Protein AF-A0A1Q3YV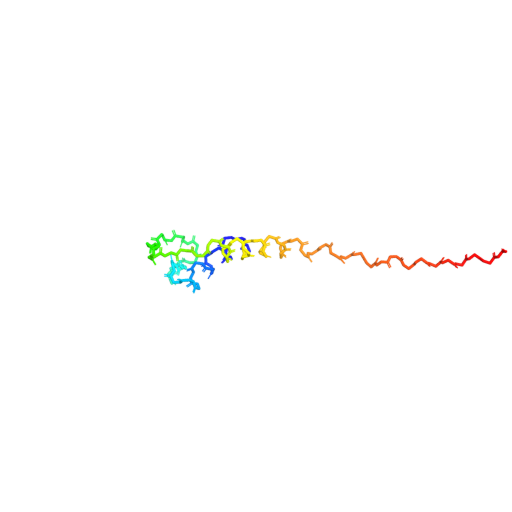S5-F1 (afdb_monomer_lite)

Sequence (69 aa):
MVVDALVGELDRQGQGGRPPDDPHRLTAYPIKGTIDVVALAEAVESALRGDTSEDDGKEPAELNAANDG

Radius of gyration: 21.1 Å; chains: 1; bounding box: 62×27×44 Å

Secondary structure (DSSP, 8-state):
-HHHHHHHHHHHTTS----TT-TT----PPP-S---HHHHHHHHHHHHHHHHTT---------------

Structure (mmCIF, N/CA/C/O backbone):
data_AF-A0A1Q3YVS5-F1
#
_entry.id   AF-A0A1Q3YVS5-F1
#
loop_
_atom_site.group_PDB
_atom_site.id
_atom_site.type_symbol
_atom_site.label_atom_id
_atom_site.label_alt_id
_atom_site.label_comp_id
_atom_site.label_asym_id
_atom_site.label_entity_id
_atom_site.label_seq_id
_atom_site.pdbx_PDB_ins_code
_atom_site.Cartn_x
_atom_site.Cartn_y
_atom_site.Cartn_z
_atom_site.occupancy
_atom_site.B_iso_or_equiv
_atom_site.auth_seq_id
_atom_site.auth_comp_id
_atom_site.auth_asym_id
_atom_site.auth_atom_id
_atom_site.pdbx_PDB_model_num
ATOM 1 N N . MET A 1 1 ? 6.086 -8.705 -6.842 1.00 80.69 1 MET A N 1
ATOM 2 C CA . MET A 1 1 ? 4.863 -8.405 -7.624 1.00 80.69 1 MET A CA 1
ATOM 3 C C . MET A 1 1 ? 4.211 -7.129 -7.109 1.00 80.69 1 MET A C 1
ATOM 5 O O . MET A 1 1 ? 4.191 -6.915 -5.905 1.00 80.69 1 MET A O 1
ATOM 9 N N . VAL A 1 2 ? 3.641 -6.314 -8.002 1.00 83.75 2 VAL A N 1
ATOM 10 C CA . VAL A 1 2 ? 2.973 -5.033 -7.677 1.00 83.75 2 VAL A CA 1
ATOM 11 C C . VAL A 1 2 ? 1.846 -5.177 -6.650 1.00 83.75 2 VAL A C 1
ATOM 13 O O . VAL A 1 2 ? 1.705 -4.339 -5.763 1.00 83.75 2 VAL A O 1
ATOM 16 N N . VAL A 1 3 ? 1.070 -6.261 -6.736 1.00 83.25 3 VAL A N 1
ATOM 17 C CA . VAL A 1 3 ? -0.034 -6.542 -5.802 1.00 83.25 3 VAL A CA 1
ATOM 18 C C . VAL A 1 3 ? 0.469 -6.669 -4.361 1.00 83.25 3 VAL A C 1
ATOM 20 O O . VAL A 1 3 ? -0.191 -6.204 -3.440 1.00 83.25 3 VAL A O 1
ATOM 23 N N . ASP A 1 4 ? 1.661 -7.225 -4.158 1.00 83.12 4 ASP A N 1
ATOM 24 C CA . ASP A 1 4 ? 2.226 -7.431 -2.822 1.00 83.12 4 ASP A CA 1
ATOM 25 C C . ASP A 1 4 ? 2.676 -6.115 -2.193 1.00 83.12 4 ASP A C 1
ATOM 27 O O . ASP A 1 4 ? 2.457 -5.899 -1.004 1.00 83.12 4 ASP A O 1
ATOM 31 N N . ALA A 1 5 ? 3.242 -5.215 -3.000 1.00 84.56 5 ALA A N 1
ATOM 32 C CA . ALA A 1 5 ? 3.598 -3.871 -2.560 1.00 84.56 5 ALA A CA 1
ATOM 33 C C . ALA A 1 5 ? 2.355 -3.041 -2.224 1.00 84.56 5 ALA A C 1
ATOM 35 O O . ALA A 1 5 ? 2.319 -2.384 -1.187 1.00 84.56 5 ALA A O 1
ATOM 36 N N . LEU A 1 6 ? 1.308 -3.139 -3.051 1.00 85.69 6 LEU A N 1
ATOM 37 C CA . LEU A 1 6 ? 0.024 -2.493 -2.788 1.00 85.69 6 LEU A CA 1
ATOM 38 C C . LEU A 1 6 ? -0.582 -2.970 -1.461 1.00 85.69 6 LEU A C 1
ATOM 40 O O . LEU A 1 6 ? -0.987 -2.158 -0.633 1.00 85.69 6 LEU A O 1
ATOM 44 N N . VAL A 1 7 ? -0.642 -4.286 -1.245 1.00 84.38 7 VAL A N 1
ATOM 45 C CA . VAL A 1 7 ? -1.225 -4.856 -0.023 1.00 84.38 7 VAL A CA 1
ATOM 46 C C . VAL A 1 7 ? -0.368 -4.552 1.207 1.00 84.38 7 VAL A C 1
ATOM 48 O O . VAL A 1 7 ? -0.924 -4.231 2.253 1.00 84.38 7 VAL A O 1
ATOM 51 N N . GLY A 1 8 ? 0.961 -4.607 1.089 1.00 85.69 8 GLY A N 1
ATOM 52 C CA . GLY A 1 8 ? 1.875 -4.275 2.184 1.00 85.69 8 GLY A CA 1
ATOM 53 C C . GLY A 1 8 ? 1.784 -2.810 2.616 1.00 85.69 8 GLY A C 1
ATOM 54 O O . GLY A 1 8 ? 1.817 -2.514 3.808 1.00 85.69 8 GLY A O 1
ATOM 55 N N . GLU A 1 9 ? 1.604 -1.891 1.668 1.00 88.62 9 GLU A N 1
ATOM 56 C CA . GLU A 1 9 ? 1.466 -0.468 1.975 1.00 88.62 9 GLU A CA 1
ATOM 57 C C . GLU A 1 9 ? 0.104 -0.139 2.607 1.00 88.62 9 GLU A C 1
ATOM 59 O O . GLU A 1 9 ? 0.034 0.637 3.559 1.00 88.62 9 GLU A O 1
ATOM 64 N N . LEU A 1 10 ? -0.974 -0.795 2.168 1.00 85.38 10 LEU A N 1
ATOM 65 C CA . LEU A 1 10 ? -2.282 -0.682 2.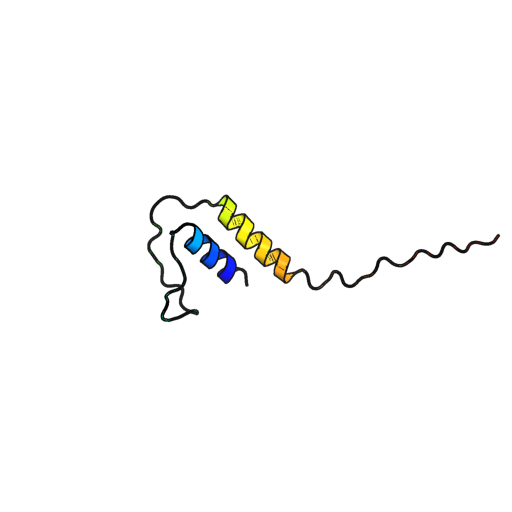825 1.00 85.38 10 LEU A CA 1
ATOM 66 C C . LEU A 1 10 ? -2.254 -1.207 4.271 1.00 85.38 10 LEU A C 1
ATOM 68 O O . LEU A 1 10 ? -2.863 -0.592 5.149 1.00 85.38 10 LEU A O 1
ATOM 72 N N . ASP A 1 11 ? -1.527 -2.298 4.531 1.00 84.69 11 ASP A N 1
ATOM 73 C CA . ASP A 1 11 ? -1.325 -2.851 5.879 1.00 84.69 11 ASP A CA 1
ATOM 74 C C . ASP A 1 11 ? -0.528 -1.907 6.780 1.00 84.69 11 ASP A C 1
ATOM 76 O O . ASP A 1 11 ? -0.951 -1.600 7.897 1.00 84.69 11 ASP A O 1
ATOM 80 N N . ARG A 1 12 ? 0.552 -1.315 6.256 1.00 84.81 12 ARG A N 1
ATOM 81 C CA . ARG A 1 12 ? 1.355 -0.309 6.969 1.00 84.81 12 ARG A CA 1
ATOM 82 C C . ARG A 1 12 ? 0.534 0.911 7.396 1.00 84.81 12 ARG A C 1
ATOM 84 O O . ARG A 1 12 ? 0.795 1.486 8.452 1.00 84.81 12 ARG A O 1
ATOM 91 N N . GLN A 1 13 ? -0.461 1.299 6.599 1.00 86.00 13 GLN A N 1
ATOM 92 C CA . GLN A 1 13 ? -1.367 2.410 6.907 1.00 86.00 13 GLN A CA 1
ATOM 93 C C . GLN A 1 13 ? -2.550 2.008 7.812 1.00 86.00 13 GLN A C 1
ATOM 95 O O . GLN A 1 13 ? -3.387 2.851 8.149 1.00 86.00 13 GLN A O 1
ATOM 100 N N . GLY A 1 14 ? -2.657 0.732 8.203 1.00 81.31 14 GLY A N 1
ATOM 101 C CA . GLY A 1 14 ? -3.787 0.206 8.974 1.00 81.31 14 GLY A CA 1
ATOM 102 C C . GLY A 1 14 ? -5.107 0.190 8.192 1.00 81.31 14 GLY A C 1
ATOM 103 O O . GLY A 1 14 ? -6.178 0.225 8.798 1.00 81.31 14 GLY A O 1
ATOM 104 N N . GLN A 1 15 ? -5.038 0.174 6.855 1.00 79.38 15 GLN A N 1
ATOM 105 C CA . GLN A 1 15 ? -6.178 0.286 5.933 1.00 79.38 15 GLN A CA 1
ATOM 106 C C . GLN A 1 15 ? -6.614 -1.054 5.321 1.00 79.38 15 GLN A C 1
ATOM 108 O O . GLN A 1 15 ? -7.470 -1.083 4.438 1.00 79.38 15 GLN A O 1
ATOM 113 N N . GLY A 1 16 ? -6.048 -2.169 5.775 1.00 76.00 16 GLY A N 1
ATOM 114 C CA . GLY A 1 16 ? -6.337 -3.512 5.275 1.00 76.00 16 GLY A CA 1
ATOM 115 C C . GLY A 1 16 ? -5.103 -4.397 5.366 1.00 76.00 16 GLY A C 1
ATOM 116 O O . GLY A 1 16 ? -4.194 -4.054 6.095 1.00 76.00 16 GLY A O 1
ATOM 117 N N . GLY A 1 17 ? -5.064 -5.528 4.666 1.00 73.81 17 GLY A N 1
ATOM 118 C CA . GLY A 1 17 ? -3.906 -6.426 4.685 1.00 73.81 17 GLY A CA 1
ATOM 119 C C . GLY A 1 17 ? -4.221 -7.794 4.084 1.00 73.81 17 GLY A C 1
ATOM 120 O O . GLY A 1 17 ? -5.319 -8.012 3.559 1.00 73.81 17 GLY A O 1
ATOM 121 N N . ARG A 1 18 ? -3.264 -8.729 4.149 1.00 71.94 18 ARG A N 1
ATOM 122 C CA . ARG A 1 18 ? -3.529 -10.130 3.786 1.00 71.94 18 ARG A CA 1
ATOM 123 C C . ARG A 1 18 ? -4.276 -10.831 4.923 1.00 71.94 18 ARG A C 1
ATOM 125 O O . ARG A 1 18 ? -3.858 -10.712 6.074 1.00 71.94 18 ARG A O 1
ATOM 132 N N . PRO A 1 19 ? -5.333 -11.600 4.626 1.00 66.25 19 PRO A N 1
ATOM 133 C CA . PRO A 1 19 ? -5.929 -12.485 5.612 1.00 66.25 19 PRO A CA 1
ATOM 134 C C . PRO A 1 19 ? -4.880 -13.483 6.111 1.00 66.25 19 PRO A C 1
ATOM 136 O O . PRO A 1 19 ? -4.143 -14.036 5.290 1.00 66.25 19 PRO A O 1
ATOM 139 N N . PRO A 1 20 ? -4.829 -13.760 7.423 1.00 67.38 20 PRO A N 1
ATOM 140 C CA . PRO A 1 20 ? -3.875 -14.716 7.985 1.00 67.38 20 PRO A CA 1
ATOM 141 C C . PRO A 1 20 ? -4.068 -16.140 7.440 1.00 67.38 20 PRO A C 1
ATOM 143 O O . PRO A 1 20 ? -3.133 -16.936 7.456 1.00 67.38 20 PRO A O 1
ATOM 146 N N . ASP A 1 21 ? -5.262 -16.437 6.923 1.00 74.38 21 ASP A N 1
ATOM 147 C CA . ASP A 1 21 ? -5.686 -17.792 6.571 1.00 74.38 21 ASP A CA 1
ATOM 148 C C . ASP A 1 21 ? -5.511 -18.115 5.076 1.00 74.38 21 ASP A C 1
ATOM 150 O O . ASP A 1 21 ? -5.552 -19.282 4.692 1.00 74.38 21 ASP A O 1
ATOM 154 N N . ASP A 1 22 ? -5.339 -17.100 4.219 1.00 65.88 22 ASP A N 1
ATOM 155 C CA . ASP A 1 22 ? -5.196 -17.288 2.771 1.00 65.88 22 ASP A CA 1
ATOM 156 C C . ASP A 1 22 ? -4.394 -16.139 2.122 1.00 65.88 22 ASP A C 1
ATOM 158 O O . ASP A 1 22 ? -4.929 -15.044 1.909 1.00 65.88 22 ASP A O 1
ATOM 162 N N . PRO A 1 23 ? -3.117 -16.373 1.760 1.00 65.25 23 PRO A N 1
ATOM 163 C CA . PRO A 1 23 ? -2.255 -15.355 1.167 1.00 65.25 23 PRO A CA 1
ATOM 164 C C . PRO A 1 23 ? -2.623 -15.002 -0.283 1.00 65.25 23 PRO A C 1
ATOM 166 O O . PRO A 1 23 ? -2.141 -13.989 -0.793 1.00 65.25 23 PRO A O 1
ATOM 169 N N . HIS A 1 24 ? -3.462 -15.802 -0.951 1.00 64.44 24 HIS A N 1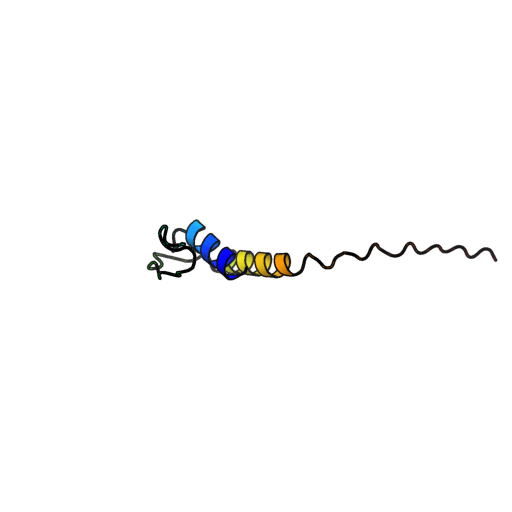
ATOM 170 C CA . HIS A 1 24 ? -3.916 -15.566 -2.325 1.00 64.44 24 HIS A CA 1
ATOM 171 C C . HIS A 1 24 ? -5.264 -14.847 -2.392 1.00 64.44 24 HIS A C 1
ATOM 173 O O . HIS A 1 24 ? -5.719 -14.470 -3.475 1.00 64.44 24 HIS A O 1
ATOM 179 N N . ARG A 1 25 ? -5.910 -14.633 -1.245 1.00 61.72 25 ARG A N 1
ATOM 180 C CA . ARG A 1 25 ? -7.239 -14.045 -1.175 1.00 61.72 25 ARG A CA 1
ATOM 181 C C . ARG A 1 25 ? -7.159 -12.601 -0.704 1.00 61.72 25 ARG A C 1
ATOM 183 O O . ARG A 1 25 ? -6.877 -12.309 0.452 1.00 61.72 25 ARG A O 1
ATOM 190 N N . LEU A 1 26 ? -7.475 -11.680 -1.608 1.00 55.75 26 LEU A N 1
ATOM 191 C CA . LEU A 1 26 ? -7.758 -10.288 -1.266 1.00 55.75 26 LEU A CA 1
ATOM 192 C C . LEU A 1 26 ? -9.139 -10.224 -0.612 1.00 55.75 26 LEU A C 1
ATOM 194 O O . LEU A 1 26 ? -10.152 -9.995 -1.273 1.00 55.75 26 LEU A O 1
ATOM 198 N N . THR A 1 27 ? -9.210 -10.482 0.689 1.00 55.12 27 THR A N 1
ATOM 199 C CA . THR A 1 27 ? -10.435 -10.184 1.431 1.00 55.12 27 THR A CA 1
ATOM 200 C C . THR A 1 27 ? -10.478 -8.675 1.625 1.00 55.12 27 THR A C 1
ATOM 202 O O . THR A 1 27 ? -9.550 -8.098 2.185 1.00 55.12 27 THR A O 1
ATOM 205 N N . ALA A 1 28 ? -11.519 -8.020 1.111 1.00 57.38 28 ALA A N 1
ATOM 206 C CA . ALA A 1 28 ? -11.696 -6.582 1.261 1.00 57.38 28 ALA A CA 1
ATOM 207 C C . ALA A 1 28 ? -11.882 -6.246 2.748 1.00 57.38 28 ALA A C 1
ATOM 209 O O . ALA A 1 28 ? -12.985 -6.342 3.288 1.00 57.38 28 ALA A O 1
ATOM 210 N N . TYR A 1 29 ? -10.798 -5.879 3.425 1.00 62.50 29 TYR A N 1
ATOM 211 C CA . TYR A 1 29 ? -10.899 -5.216 4.712 1.00 62.50 29 TYR A CA 1
ATOM 212 C C . TYR A 1 29 ? -11.489 -3.826 4.464 1.00 62.50 29 TYR A C 1
ATOM 214 O O . TYR A 1 29 ? -11.061 -3.141 3.532 1.00 62.50 29 TYR A O 1
ATOM 222 N N . PRO A 1 30 ? -12.498 -3.400 5.236 1.00 65.00 30 PRO A N 1
ATOM 223 C CA . PRO A 1 30 ? -13.007 -2.049 5.108 1.00 65.00 30 PRO A CA 1
ATOM 224 C C . PRO A 1 30 ? -11.868 -1.068 5.402 1.00 65.00 30 PRO A C 1
ATOM 226 O O . PRO A 1 30 ? -11.331 -1.065 6.509 1.00 65.00 30 PRO A O 1
ATOM 229 N N . ILE A 1 31 ? -11.529 -0.244 4.409 1.00 67.50 31 ILE A N 1
ATOM 230 C CA . ILE A 1 31 ? -10.643 0.912 4.572 1.00 67.50 31 ILE A CA 1
ATOM 231 C C . ILE A 1 31 ? -11.275 1.809 5.643 1.00 67.50 31 ILE A C 1
ATOM 233 O O . ILE A 1 31 ? -12.454 2.167 5.550 1.00 67.50 31 ILE A O 1
ATOM 237 N N . LYS A 1 32 ? -10.516 2.145 6.686 1.00 68.69 32 LYS A N 1
ATOM 238 C CA . LYS A 1 32 ? -10.973 2.975 7.804 1.00 68.69 32 LYS A CA 1
ATOM 239 C C . LYS A 1 32 ? -10.139 4.248 7.878 1.00 68.69 32 LYS A C 1
ATOM 241 O O . LYS A 1 32 ? -9.031 4.242 8.401 1.00 68.69 32 LYS A O 1
ATOM 246 N N . GLY A 1 33 ? -10.730 5.366 7.468 1.00 73.75 33 GLY A N 1
ATOM 247 C CA . GLY A 1 33 ? -10.076 6.675 7.510 1.00 73.75 33 GLY A CA 1
ATOM 248 C C . GLY A 1 33 ? -9.464 7.053 6.164 1.00 73.75 33 GLY A C 1
ATOM 249 O O . GLY A 1 33 ? -10.024 6.733 5.118 1.00 73.75 33 GLY A O 1
ATOM 250 N N . THR A 1 34 ? -8.364 7.800 6.192 1.00 81.00 34 THR A N 1
ATOM 251 C CA . THR A 1 34 ? -7.688 8.329 4.999 1.00 81.00 34 THR A CA 1
ATOM 252 C C . THR A 1 34 ? -6.522 7.452 4.574 1.00 81.00 34 THR A C 1
ATOM 254 O O . THR A 1 34 ? -5.709 7.058 5.405 1.00 81.00 34 THR A O 1
ATOM 257 N N . ILE A 1 35 ? -6.425 7.213 3.266 1.00 84.56 35 ILE A N 1
ATOM 258 C CA . ILE A 1 35 ? -5.270 6.584 2.623 1.00 84.56 35 ILE A CA 1
ATOM 259 C C . ILE A 1 35 ? -4.301 7.679 2.181 1.00 84.56 35 ILE A C 1
ATOM 261 O O . ILE A 1 35 ? -4.711 8.652 1.542 1.00 84.56 35 ILE A O 1
ATOM 265 N N . ASP A 1 36 ? -3.019 7.486 2.467 1.00 89.75 36 ASP A N 1
ATOM 266 C CA . ASP A 1 36 ? -1.943 8.221 1.818 1.00 89.75 36 ASP A CA 1
ATOM 267 C C . ASP A 1 36 ? -1.696 7.622 0.429 1.00 89.75 36 ASP A C 1
ATOM 269 O O . ASP A 1 36 ? -1.028 6.598 0.256 1.00 89.75 36 ASP A O 1
ATOM 273 N N . VAL A 1 37 ? -2.304 8.256 -0.572 1.00 88.38 37 VAL A N 1
ATOM 274 C CA . VAL A 1 37 ? -2.221 7.839 -1.975 1.00 88.38 37 VAL A CA 1
ATOM 275 C C . VAL A 1 37 ? -0.839 8.066 -2.585 1.00 88.38 37 VAL A C 1
ATOM 277 O O . VAL A 1 37 ? -0.513 7.404 -3.568 1.00 88.38 37 VAL A O 1
ATOM 280 N N . VAL A 1 38 ? -0.027 8.968 -2.021 1.00 92.19 38 VAL A N 1
ATOM 281 C CA . VAL A 1 38 ? 1.335 9.222 -2.507 1.00 92.19 38 VAL A CA 1
ATOM 282 C C . VAL A 1 38 ? 2.230 8.065 -2.092 1.00 92.19 38 VAL A C 1
ATOM 284 O O . VAL A 1 38 ? 2.837 7.436 -2.955 1.00 92.19 38 VAL A O 1
ATOM 287 N N . ALA A 1 39 ? 2.208 7.703 -0.808 1.00 87.88 39 ALA A N 1
ATOM 288 C CA . ALA A 1 39 ? 2.948 6.546 -0.310 1.00 87.88 39 ALA A CA 1
ATOM 289 C C . ALA A 1 39 ? 2.540 5.246 -1.035 1.00 87.88 39 ALA A C 1
ATOM 291 O O . ALA A 1 39 ? 3.383 4.411 -1.362 1.00 87.88 39 ALA A O 1
ATOM 292 N N . LEU A 1 40 ? 1.249 5.103 -1.363 1.00 88.25 40 LEU A N 1
ATOM 293 C CA . LEU A 1 40 ? 0.743 3.976 -2.149 1.00 88.25 40 LEU A CA 1
ATOM 294 C C . LEU A 1 40 ? 1.327 3.930 -3.568 1.00 88.25 40 LEU A C 1
ATOM 296 O O . LEU A 1 40 ? 1.730 2.865 -4.039 1.00 88.25 40 LEU A O 1
ATOM 300 N N . ALA A 1 41 ? 1.372 5.075 -4.251 1.00 88.81 41 ALA A N 1
ATOM 301 C CA . ALA A 1 41 ? 1.930 5.176 -5.594 1.00 88.81 41 ALA A CA 1
ATOM 302 C C . ALA A 1 41 ? 3.441 4.889 -5.605 1.00 88.81 41 ALA A C 1
ATOM 304 O O . ALA A 1 41 ? 3.908 4.148 -6.468 1.00 88.81 41 ALA A O 1
ATOM 305 N N . GLU A 1 42 ? 4.186 5.391 -4.618 1.00 90.75 42 GLU A N 1
ATOM 306 C CA . GLU A 1 42 ? 5.629 5.152 -4.473 1.00 90.75 42 GLU A CA 1
ATOM 307 C C . GLU A 1 42 ? 5.956 3.669 -4.249 1.00 90.75 42 GLU A C 1
ATOM 309 O O . GLU A 1 42 ? 6.903 3.136 -4.842 1.00 90.75 42 GLU A O 1
ATOM 314 N N . ALA A 1 43 ? 5.159 2.975 -3.429 1.00 87.81 43 ALA A N 1
ATOM 315 C CA . ALA A 1 43 ? 5.312 1.542 -3.193 1.00 87.81 43 ALA A CA 1
ATOM 316 C C . ALA A 1 43 ? 5.081 0.728 -4.479 1.00 87.81 43 ALA A C 1
ATOM 318 O O . ALA A 1 43 ? 5.847 -0.189 -4.792 1.00 87.81 43 ALA A O 1
ATOM 319 N N . VAL A 1 44 ? 4.058 1.089 -5.260 1.00 88.81 44 VAL A N 1
ATOM 320 C CA . VAL A 1 44 ? 3.755 0.463 -6.556 1.00 88.81 44 VAL A CA 1
ATOM 321 C C . VAL A 1 44 ? 4.853 0.740 -7.585 1.00 88.81 44 VAL A C 1
ATOM 323 O O . VAL A 1 44 ? 5.296 -0.188 -8.263 1.00 88.81 44 VAL A O 1
ATOM 326 N N . GLU A 1 45 ? 5.328 1.981 -7.690 1.00 89.25 45 GLU A N 1
ATOM 327 C CA . GLU A 1 45 ? 6.399 2.359 -8.619 1.00 89.25 45 GLU A CA 1
ATOM 328 C C . GLU A 1 45 ? 7.706 1.629 -8.290 1.00 89.25 45 GLU A C 1
ATOM 330 O O . GLU A 1 45 ? 8.362 1.087 -9.181 1.00 89.25 45 GLU A O 1
ATOM 335 N N . SER A 1 46 ? 8.057 1.540 -7.005 1.00 86.56 46 SER A N 1
ATOM 336 C CA . SER A 1 46 ? 9.240 0.805 -6.549 1.00 86.56 46 SER A CA 1
ATOM 337 C C . SER A 1 46 ? 9.152 -0.683 -6.888 1.00 86.56 46 SER A C 1
ATOM 339 O O . SER A 1 46 ? 10.143 -1.278 -7.310 1.00 86.56 46 SER A O 1
ATOM 341 N N . ALA A 1 47 ? 7.966 -1.285 -6.767 1.00 86.81 47 ALA A N 1
ATOM 342 C CA . ALA A 1 47 ? 7.741 -2.680 -7.134 1.00 86.81 47 ALA A CA 1
ATOM 343 C C . ALA A 1 47 ? 7.822 -2.926 -8.647 1.00 86.81 47 ALA A C 1
ATOM 345 O O . ALA A 1 47 ? 8.318 -3.972 -9.057 1.00 86.81 47 ALA A O 1
ATOM 346 N N . LEU A 1 48 ? 7.362 -1.975 -9.468 1.00 86.75 48 LEU A N 1
ATOM 347 C CA . LEU A 1 48 ? 7.520 -2.019 -10.925 1.00 86.75 48 LEU A CA 1
ATOM 348 C C . LEU A 1 48 ? 8.9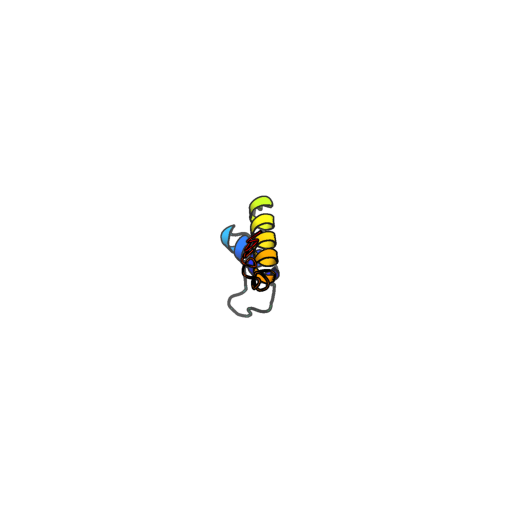90 -1.880 -11.332 1.00 86.75 48 LEU A C 1
ATOM 350 O O . LEU A 1 48 ? 9.463 -2.627 -12.181 1.00 86.75 48 LEU A O 1
ATOM 354 N N . ARG A 1 49 ? 9.732 -0.961 -10.700 1.00 80.19 49 ARG A N 1
ATOM 355 C CA . ARG A 1 49 ? 11.161 -0.761 -10.972 1.00 80.19 49 ARG A CA 1
ATOM 356 C C . ARG A 1 49 ? 11.996 -1.972 -10.540 1.00 80.19 49 ARG A C 1
ATOM 358 O O . ARG A 1 49 ? 12.896 -2.369 -11.273 1.00 80.19 49 ARG A O 1
ATOM 365 N N . GLY A 1 50 ? 11.651 -2.587 -9.407 1.00 68.88 50 GLY A N 1
ATOM 366 C CA . GLY A 1 50 ? 12.262 -3.823 -8.906 1.00 68.88 50 GLY A CA 1
ATOM 367 C C . GLY A 1 50 ? 12.164 -5.007 -9.879 1.00 68.88 50 GLY A C 1
ATOM 368 O O . GLY A 1 50 ? 13.082 -5.819 -9.952 1.00 68.88 50 GLY A O 1
ATOM 369 N N . ASP A 1 51 ? 11.082 -5.067 -10.659 1.00 59.19 51 ASP A N 1
ATOM 370 C CA . ASP A 1 51 ? 10.841 -6.081 -11.700 1.00 59.19 51 ASP A CA 1
ATOM 371 C C . ASP A 1 51 ? 11.666 -5.818 -12.978 1.00 59.19 51 ASP A C 1
ATOM 373 O O . ASP A 1 51 ? 11.887 -6.713 -13.785 1.00 59.19 51 ASP A O 1
ATOM 377 N N . THR A 1 52 ? 12.156 -4.585 -13.155 1.00 55.03 52 THR A N 1
ATOM 378 C CA . THR A 1 52 ? 12.997 -4.172 -14.295 1.00 55.03 52 THR A CA 1
ATOM 379 C C . THR A 1 52 ? 14.500 -4.167 -13.996 1.00 55.03 52 THR A C 1
ATOM 381 O O . THR A 1 52 ? 15.300 -3.991 -14.907 1.00 55.03 52 THR A O 1
ATOM 384 N N . SER A 1 53 ? 14.909 -4.368 -12.739 1.00 53.31 53 SER A N 1
ATOM 385 C CA . SER A 1 53 ? 16.313 -4.257 -12.296 1.00 53.31 53 SER A CA 1
ATOM 386 C C . SER A 1 53 ? 17.222 -5.460 -12.611 1.00 53.31 53 SER A C 1
ATOM 388 O O . SER A 1 53 ? 18.366 -5.473 -12.167 1.00 53.31 53 SER A O 1
ATOM 390 N N . GLU A 1 54 ? 16.770 -6.445 -13.393 1.00 52.59 54 GLU A N 1
ATOM 391 C CA . GLU A 1 54 ? 17.637 -7.519 -13.919 1.00 52.59 54 GLU A CA 1
ATOM 392 C C . GLU A 1 54 ? 18.224 -7.228 -15.322 1.00 52.59 54 GLU A C 1
ATOM 394 O O . GLU A 1 54 ? 18.730 -8.142 -15.967 1.00 52.59 54 GLU A O 1
ATOM 399 N N . ASP A 1 55 ? 18.221 -5.976 -15.803 1.00 51.78 55 ASP A N 1
ATOM 400 C CA . ASP A 1 55 ? 18.882 -5.589 -17.070 1.00 51.78 55 ASP A CA 1
ATOM 401 C C . ASP A 1 55 ? 19.798 -4.357 -16.929 1.00 51.78 55 ASP A C 1
ATOM 403 O O . ASP A 1 55 ? 19.725 -3.416 -17.708 1.00 51.78 55 ASP A O 1
ATOM 407 N N . ASP A 1 56 ? 20.688 -4.358 -15.930 1.00 46.88 56 ASP A N 1
ATOM 408 C CA . ASP A 1 56 ? 21.873 -3.470 -15.901 1.00 46.88 56 ASP A CA 1
ATOM 409 C C . ASP A 1 56 ? 23.181 -4.272 -16.076 1.00 46.88 56 ASP A C 1
ATOM 411 O O . ASP A 1 56 ? 24.279 -3.873 -15.686 1.00 46.88 56 ASP A O 1
ATOM 415 N N . GLY A 1 57 ? 23.072 -5.436 -16.723 1.00 55.50 57 GLY A N 1
ATOM 416 C CA . GLY A 1 57 ? 24.187 -6.266 -17.169 1.00 55.50 57 GLY A CA 1
ATOM 417 C C . GLY A 1 57 ? 24.798 -5.779 -18.483 1.00 55.50 57 GLY A C 1
ATOM 418 O O . GLY A 1 57 ? 24.952 -6.564 -19.415 1.00 55.50 57 GLY A O 1
ATOM 419 N N . LYS A 1 58 ? 25.153 -4.497 -18.585 1.00 55.78 58 LYS A N 1
ATOM 420 C CA . LYS A 1 58 ? 26.132 -4.039 -19.579 1.00 55.78 58 LYS A CA 1
ATOM 421 C C . LYS A 1 58 ? 27.140 -3.143 -18.890 1.00 55.78 58 LYS A C 1
ATOM 423 O O . LYS A 1 58 ? 26.923 -1.947 -18.723 1.00 55.78 58 LYS A O 1
ATOM 428 N N . GLU A 1 59 ? 28.254 -3.763 -18.507 1.00 58.19 59 GLU A N 1
ATOM 429 C CA . GLU A 1 59 ? 29.500 -3.069 -18.194 1.00 58.19 59 GLU A CA 1
ATOM 430 C C . GLU A 1 59 ? 29.723 -1.951 -19.230 1.00 58.19 59 GLU A C 1
ATOM 432 O O . GLU A 1 59 ? 29.574 -2.200 -20.436 1.00 58.19 59 GLU A O 1
ATOM 437 N N . PRO A 1 60 ? 30.032 -0.712 -18.808 1.00 59.22 60 PRO A N 1
ATOM 438 C CA . PRO A 1 60 ? 30.338 0.341 -19.758 1.00 59.22 60 PRO A CA 1
ATOM 439 C C . PRO A 1 60 ? 31.569 -0.103 -20.547 1.00 59.22 60 PRO A C 1
ATOM 441 O O . PRO A 1 60 ? 32.631 -0.315 -19.968 1.00 59.22 60 PRO A O 1
ATOM 444 N N . ALA A 1 61 ? 31.407 -0.284 -21.860 1.00 61.66 61 ALA A N 1
ATOM 445 C CA . ALA A 1 61 ? 32.497 -0.667 -22.743 1.00 61.66 61 ALA A CA 1
ATOM 446 C C . ALA A 1 61 ? 33.676 0.289 -22.520 1.00 61.66 61 ALA A C 1
ATOM 448 O O . ALA A 1 61 ? 33.564 1.492 -22.769 1.00 61.66 61 ALA A O 1
ATOM 449 N N . GLU A 1 62 ? 34.790 -0.249 -22.023 1.00 56.19 62 GLU A N 1
ATOM 450 C CA . GLU A 1 62 ? 36.042 0.480 -21.889 1.00 56.19 62 GLU A CA 1
ATOM 451 C C . GLU A 1 62 ? 36.452 0.982 -23.279 1.00 56.19 62 GLU A C 1
ATOM 453 O O . GLU A 1 62 ? 36.871 0.221 -24.155 1.00 56.19 62 GLU A O 1
ATOM 458 N N . LEU A 1 63 ? 36.288 2.285 -23.509 1.00 57.59 63 LEU A N 1
ATOM 459 C CA . LEU A 1 63 ? 36.779 2.963 -24.700 1.00 57.59 63 LEU A CA 1
ATOM 460 C C . LEU A 1 63 ? 38.310 3.023 -24.623 1.00 57.59 63 LEU A C 1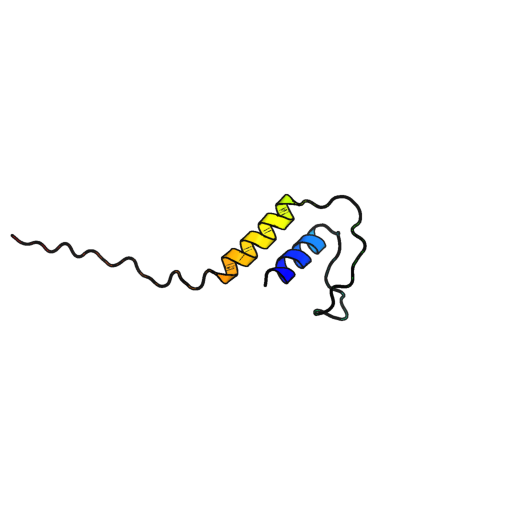
ATOM 462 O O . 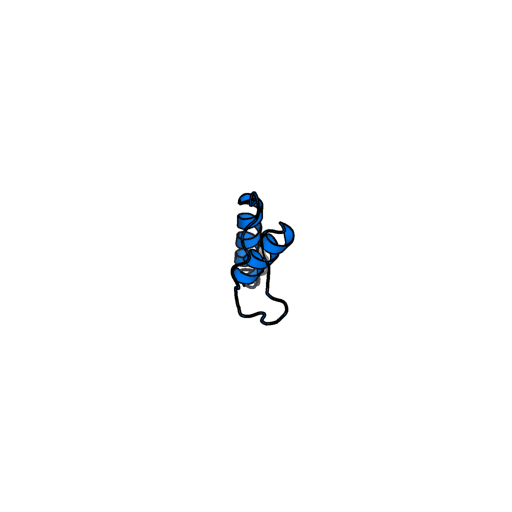LEU A 1 63 ? 38.886 4.014 -24.179 1.00 57.59 63 LEU A O 1
ATOM 466 N N . ASN A 1 64 ? 38.977 1.955 -25.064 1.00 55.09 64 ASN A N 1
ATOM 467 C CA . ASN A 1 64 ? 40.407 1.964 -25.355 1.00 55.09 64 ASN A CA 1
ATOM 468 C C . ASN A 1 64 ? 40.665 2.867 -26.570 1.00 55.09 64 ASN A C 1
ATOM 470 O O . ASN A 1 64 ? 40.713 2.412 -27.711 1.00 55.09 64 ASN A O 1
ATOM 474 N N . ALA A 1 65 ? 40.843 4.165 -26.327 1.00 60.97 65 ALA A N 1
ATOM 475 C CA . ALA A 1 65 ? 41.424 5.084 -27.296 1.00 60.97 65 ALA A CA 1
ATOM 476 C C . ALA A 1 65 ? 42.949 4.883 -27.339 1.00 60.97 65 ALA A C 1
ATOM 478 O O . ALA A 1 65 ? 43.723 5.735 -26.911 1.00 60.97 65 ALA A O 1
ATOM 479 N N . ALA A 1 66 ? 43.383 3.733 -27.855 1.00 62.47 66 ALA A N 1
ATOM 480 C CA . ALA A 1 66 ? 44.710 3.605 -28.434 1.00 62.47 66 ALA A CA 1
ATOM 481 C C . ALA A 1 66 ? 44.634 4.174 -29.855 1.00 62.47 66 ALA A C 1
ATOM 483 O O . ALA A 1 66 ? 44.270 3.469 -30.792 1.00 62.47 66 ALA A O 1
ATOM 484 N N . ASN A 1 67 ? 44.929 5.464 -30.007 1.00 52.19 67 ASN A N 1
ATOM 485 C CA . ASN A 1 67 ? 45.331 5.997 -31.302 1.00 52.19 67 ASN A CA 1
ATOM 486 C C . ASN A 1 67 ? 46.730 6.589 -31.157 1.00 52.19 67 ASN A C 1
ATOM 488 O O . ASN A 1 67 ? 46.905 7.758 -30.821 1.00 52.19 67 ASN A O 1
ATOM 492 N N . ASP A 1 68 ? 47.693 5.694 -31.341 1.00 60.94 68 ASP A N 1
ATOM 493 C CA . ASP A 1 68 ? 49.076 5.980 -31.686 1.00 60.94 68 ASP A CA 1
ATOM 494 C C . ASP A 1 68 ? 49.077 6.424 -33.161 1.00 60.94 68 ASP A C 1
ATOM 496 O O . ASP A 1 68 ? 48.614 5.675 -34.028 1.00 60.94 68 ASP A O 1
ATOM 500 N N . GLY A 1 69 ? 49.501 7.661 -33.436 1.00 43.59 69 GLY A N 1
ATOM 501 C CA . GLY A 1 69 ? 49.518 8.249 -34.781 1.00 43.59 69 GLY A CA 1
ATOM 502 C C . GLY A 1 69 ? 49.822 9.737 -34.790 1.00 43.59 69 GLY A C 1
ATOM 503 O O . GLY A 1 69 ? 48.862 10.520 -34.621 1.00 43.59 69 GLY A O 1
#

pLDDT: mean 72.16, std 13.7, range [43.59, 92.19]

Foldseek 3Di:
DLVQLLQVLCVVVVQHHADPVDNVDPDRDHGDDDDPVVSNVVSSVVVVVVVVPPPPPDDDPPPPPPDDD